Protein AF-A0A534WN56-F1 (afdb_monomer_lite)

pLDDT: mean 85.38, std 11.03, range [46.97, 97.75]

Structure (mmCIF, N/CA/C/O backbone):
data_AF-A0A534WN56-F1
#
_entry.id   AF-A0A534WN56-F1
#
loop_
_atom_site.group_PDB
_atom_site.id
_atom_site.type_symbol
_atom_site.label_atom_id
_atom_site.label_alt_id
_atom_site.label_comp_id
_at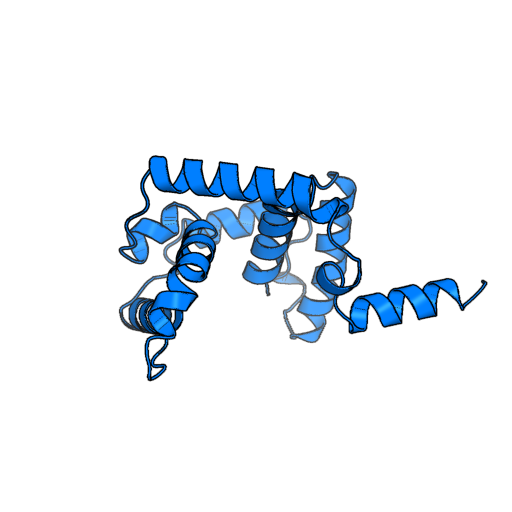om_site.label_asym_id
_atom_site.label_entity_id
_atom_site.label_seq_id
_atom_site.pdbx_PDB_ins_code
_atom_site.Cartn_x
_atom_site.Cartn_y
_atom_site.Cartn_z
_atom_site.occupancy
_atom_site.B_iso_or_equiv
_atom_site.auth_seq_id
_atom_site.auth_comp_id
_atom_site.auth_asym_id
_atom_site.auth_atom_id
_atom_site.pdbx_PDB_model_num
ATOM 1 N N . HIS A 1 1 ? -7.609 -5.330 -8.370 1.00 90.12 1 HIS A N 1
ATOM 2 C CA . HIS A 1 1 ? -6.543 -4.717 -9.195 1.00 90.12 1 HIS A CA 1
ATOM 3 C C . HIS A 1 1 ? -6.097 -3.362 -8.641 1.00 90.12 1 HIS A C 1
ATOM 5 O O . HIS A 1 1 ? -4.970 -3.283 -8.178 1.00 90.12 1 HIS A O 1
ATOM 11 N N . ALA A 1 2 ? -6.956 -2.332 -8.614 1.00 93.00 2 ALA A N 1
ATOM 12 C CA . ALA A 1 2 ? -6.576 -0.976 -8.184 1.00 93.00 2 ALA A CA 1
ATOM 13 C C . ALA A 1 2 ? -5.895 -0.917 -6.799 1.00 93.00 2 ALA A C 1
ATOM 15 O O . ALA A 1 2 ? -4.802 -0.378 -6.674 1.00 93.00 2 ALA A O 1
ATOM 16 N N . THR A 1 3 ? -6.475 -1.569 -5.788 1.00 92.44 3 THR A N 1
ATOM 17 C CA . 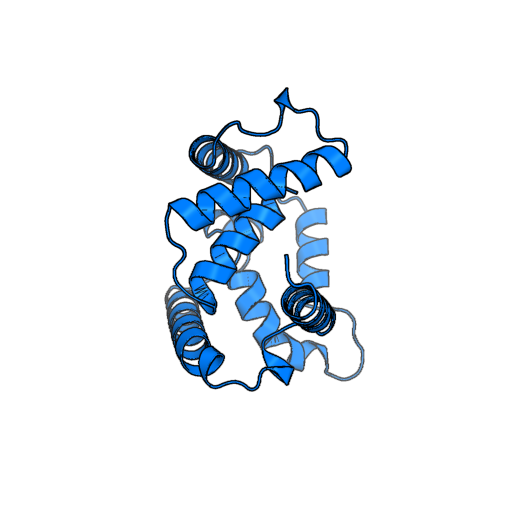THR A 1 3 ? -5.903 -1.641 -4.430 1.00 92.44 3 THR A CA 1
ATOM 18 C C . THR A 1 3 ? -4.515 -2.287 -4.379 1.00 92.44 3 THR A C 1
ATOM 20 O O . THR A 1 3 ? -3.696 -1.895 -3.554 1.00 92.44 3 THR A O 1
ATOM 23 N N . LEU A 1 4 ? -4.218 -3.241 -5.272 1.00 93.31 4 LEU A N 1
ATOM 24 C CA . LEU A 1 4 ? -2.897 -3.874 -5.357 1.00 93.31 4 LEU A CA 1
ATOM 25 C C . LEU A 1 4 ? -1.854 -2.910 -5.919 1.00 93.31 4 LEU A C 1
ATOM 27 O O . LEU A 1 4 ? -0.744 -2.863 -5.403 1.00 93.31 4 LEU A O 1
ATOM 31 N N . VAL A 1 5 ? -2.210 -2.136 -6.947 1.00 95.38 5 VAL A N 1
ATOM 32 C CA . VAL A 1 5 ? -1.316 -1.135 -7.550 1.00 95.38 5 VAL A CA 1
ATOM 33 C C . VAL A 1 5 ? -0.996 -0.030 -6.545 1.00 95.38 5 VAL A C 1
ATOM 35 O O . VAL A 1 5 ? 0.174 0.295 -6.348 1.00 95.38 5 VAL A O 1
ATOM 38 N N . ASP A 1 6 ? -2.021 0.492 -5.867 1.00 94.81 6 ASP A N 1
ATOM 39 C CA . ASP A 1 6 ? -1.884 1.512 -4.821 1.00 94.81 6 ASP A CA 1
ATOM 40 C C . ASP A 1 6 ? -0.997 1.020 -3.666 1.00 94.81 6 ASP A C 1
ATOM 42 O O . ASP A 1 6 ? 0.020 1.637 -3.338 1.00 94.81 6 ASP A O 1
ATOM 46 N N . THR A 1 7 ? -1.303 -0.168 -3.133 1.00 91.88 7 THR A N 1
ATOM 47 C CA . THR A 1 7 ? -0.525 -0.775 -2.045 1.00 91.88 7 THR A CA 1
ATOM 48 C C . THR A 1 7 ? 0.912 -1.064 -2.476 1.00 91.88 7 THR A C 1
ATOM 50 O O . THR A 1 7 ? 1.835 -0.781 -1.719 1.00 91.88 7 THR A O 1
ATOM 53 N N . ALA A 1 8 ? 1.146 -1.586 -3.684 1.00 93.25 8 ALA A N 1
ATOM 54 C CA . ALA A 1 8 ? 2.493 -1.883 -4.167 1.00 93.25 8 ALA A CA 1
ATOM 55 C C . ALA A 1 8 ? 3.350 -0.615 -4.294 1.00 93.25 8 ALA A C 1
ATOM 57 O O . ALA A 1 8 ? 4.487 -0.592 -3.816 1.00 93.25 8 ALA A O 1
ATOM 58 N N . LEU A 1 9 ? 2.797 0.459 -4.872 1.00 94.56 9 LEU A N 1
ATOM 59 C CA . LEU A 1 9 ? 3.472 1.756 -4.955 1.00 94.56 9 LEU A CA 1
ATOM 60 C C . LEU A 1 9 ? 3.747 2.339 -3.564 1.00 94.56 9 LEU A C 1
ATOM 62 O O . LEU A 1 9 ? 4.839 2.867 -3.331 1.00 94.56 9 LEU A O 1
ATOM 66 N N . GLY A 1 10 ? 2.787 2.244 -2.641 1.00 92.56 10 GLY A N 1
ATOM 67 C CA . GLY A 1 10 ? 2.924 2.727 -1.267 1.00 92.56 10 GLY A CA 1
ATOM 68 C C . GLY A 1 10 ? 3.978 1.954 -0.472 1.00 92.56 10 GLY A C 1
ATOM 69 O O . GLY A 1 10 ? 4.900 2.549 0.090 1.00 92.56 10 GLY A O 1
ATOM 70 N N . VAL A 1 11 ? 3.894 0.623 -0.475 1.00 92.69 11 VAL A N 1
ATOM 71 C CA . VAL A 1 11 ? 4.825 -0.272 0.226 1.00 92.69 11 VAL A CA 1
ATOM 72 C C . VAL A 1 11 ? 6.241 -0.113 -0.312 1.00 92.69 11 VAL A C 1
ATOM 74 O O . VAL A 1 11 ? 7.171 0.040 0.478 1.00 92.69 11 VAL A O 1
ATOM 77 N N . TYR A 1 12 ? 6.428 -0.106 -1.634 1.00 92.56 12 TYR A N 1
ATOM 78 C CA . TYR A 1 12 ? 7.766 -0.017 -2.217 1.00 92.56 12 TYR A CA 1
ATOM 79 C C . TYR A 1 12 ? 8.448 1.308 -1.855 1.00 92.56 12 TYR A C 1
ATOM 81 O O . TYR A 1 12 ? 9.590 1.310 -1.390 1.00 92.56 12 TYR A O 1
ATOM 89 N N . GLN A 1 13 ? 7.728 2.428 -1.980 1.00 93.00 13 GLN A N 1
ATOM 90 C CA . GLN A 1 13 ? 8.241 3.744 -1.587 1.00 93.00 13 GLN A CA 1
ATOM 91 C C . GLN A 1 13 ? 8.547 3.827 -0.089 1.00 93.00 13 GLN A C 1
ATOM 93 O O . GLN A 1 13 ? 9.533 4.451 0.311 1.00 93.00 13 GLN A O 1
ATOM 98 N N . ARG A 1 14 ? 7.713 3.199 0.749 1.00 91.81 14 ARG A N 1
ATOM 99 C CA . ARG A 1 14 ? 7.841 3.261 2.207 1.00 91.81 14 ARG A CA 1
ATOM 100 C C . ARG A 1 14 ? 8.958 2.357 2.733 1.00 91.81 14 ARG A C 1
ATOM 102 O O . ARG A 1 14 ? 9.750 2.824 3.547 1.00 91.81 14 ARG A O 1
ATOM 109 N N . PHE A 1 15 ? 9.082 1.122 2.256 1.00 90.44 15 PHE A N 1
ATOM 110 C CA . PHE A 1 15 ? 9.965 0.110 2.856 1.00 90.44 15 PHE A CA 1
ATOM 111 C C . PHE A 1 15 ? 11.198 -0.250 2.022 1.00 90.44 15 PHE A C 1
ATOM 113 O O . PHE A 1 15 ? 12.169 -0.744 2.587 1.00 90.44 15 PHE A O 1
ATOM 120 N N . VAL A 1 16 ? 11.191 -0.016 0.704 1.00 91.06 16 VAL A N 1
ATOM 121 C CA . VAL A 1 16 ? 12.267 -0.482 -0.190 1.00 91.06 16 VAL A CA 1
ATOM 122 C C . VAL A 1 16 ? 13.180 0.662 -0.605 1.00 91.06 16 VAL A C 1
ATOM 124 O O . VAL A 1 16 ? 14.369 0.631 -0.306 1.00 91.06 16 VAL A O 1
ATOM 127 N N . ARG A 1 17 ? 12.644 1.664 -1.310 1.00 90.94 17 ARG A N 1
ATOM 128 C CA . ARG A 1 17 ? 13.364 2.882 -1.715 1.00 90.94 17 ARG A CA 1
ATOM 129 C C . ARG A 1 17 ? 12.399 3.910 -2.310 1.00 90.94 17 ARG A C 1
ATOM 131 O O . ARG A 1 17 ? 11.374 3.508 -2.862 1.00 90.94 17 ARG A O 1
ATOM 138 N N . PRO A 1 18 ? 12.742 5.211 -2.291 1.00 92.00 18 PRO A N 1
ATOM 139 C CA . PRO A 1 18 ? 11.994 6.214 -3.041 1.00 92.00 18 PRO A CA 1
ATOM 140 C C . PRO A 1 18 ? 11.908 5.844 -4.531 1.00 92.00 18 PRO A C 1
ATOM 142 O O . PRO A 1 18 ? 12.899 5.418 -5.127 1.00 92.00 18 PRO A O 1
ATOM 145 N N . LEU A 1 19 ? 10.726 6.008 -5.129 1.00 93.06 19 LEU A N 1
ATOM 146 C CA . LEU A 1 19 ? 10.527 5.866 -6.572 1.00 93.06 19 LEU A CA 1
ATOM 147 C C . LEU A 1 19 ? 10.587 7.241 -7.228 1.00 93.06 19 LEU A C 1
ATOM 149 O O . LEU A 1 19 ? 9.969 8.188 -6.741 1.00 93.06 19 LEU A O 1
ATOM 153 N N . SER A 1 20 ? 11.280 7.342 -8.362 1.00 95.50 20 SER A N 1
ATOM 154 C CA . SER A 1 20 ? 11.199 8.544 -9.188 1.00 95.50 20 SER A CA 1
ATOM 155 C C . SER A 1 20 ? 9.780 8.703 -9.758 1.00 95.50 20 SER A C 1
ATOM 157 O O . SER A 1 20 ? 9.075 7.701 -9.943 1.00 95.50 20 SER A O 1
ATOM 159 N N . PRO A 1 21 ? 9.348 9.933 -10.092 1.00 94.88 21 PRO A N 1
ATOM 160 C CA . PRO A 1 21 ? 8.054 10.155 -10.736 1.00 94.88 21 PRO A CA 1
ATOM 161 C C . PRO A 1 21 ? 7.873 9.300 -11.999 1.00 94.88 21 PRO A C 1
ATOM 163 O O . PRO A 1 21 ? 6.839 8.658 -12.169 1.00 94.88 21 PRO A O 1
ATOM 166 N N . ALA A 1 22 ? 8.918 9.201 -12.826 1.00 96.00 22 ALA A N 1
ATOM 167 C CA . ALA A 1 22 ? 8.916 8.377 -14.032 1.00 96.00 22 ALA A CA 1
ATOM 168 C C . ALA A 1 22 ? 8.733 6.880 -13.727 1.00 96.00 22 ALA A C 1
ATOM 170 O O . ALA A 1 22 ? 7.949 6.216 -14.397 1.00 96.00 22 ALA A O 1
ATOM 171 N N . ALA A 1 23 ? 9.389 6.351 -12.686 1.00 95.38 23 ALA A N 1
ATOM 172 C CA . ALA A 1 23 ? 9.243 4.947 -12.302 1.00 95.38 23 ALA A CA 1
ATOM 173 C C . ALA A 1 23 ? 7.825 4.622 -11.809 1.00 95.38 23 ALA A C 1
ATOM 175 O O . ALA A 1 23 ? 7.300 3.550 -12.105 1.00 95.38 23 ALA A O 1
ATOM 176 N N . ARG A 1 24 ? 7.177 5.552 -11.091 1.00 96.88 24 ARG A N 1
ATOM 177 C CA . ARG A 1 24 ? 5.778 5.388 -10.664 1.00 96.88 24 ARG A CA 1
ATOM 178 C C . ARG A 1 24 ? 4.831 5.338 -11.862 1.00 96.88 24 ARG A C 1
ATOM 180 O O . ARG A 1 24 ? 3.945 4.489 -11.897 1.00 96.88 24 ARG A O 1
ATOM 187 N N . VAL A 1 25 ? 5.032 6.229 -12.835 1.00 97.56 25 VAL A N 1
ATOM 188 C CA . VAL A 1 25 ? 4.241 6.254 -14.074 1.00 97.56 25 VAL A CA 1
ATOM 189 C C . VAL A 1 25 ? 4.457 4.972 -14.875 1.00 97.56 25 VAL A C 1
ATOM 191 O O . VAL A 1 25 ? 3.480 4.337 -15.255 1.00 97.56 25 VAL A O 1
ATOM 194 N N . ALA A 1 26 ? 5.706 4.542 -15.063 1.00 96.88 26 ALA A N 1
ATOM 195 C CA . ALA A 1 26 ? 6.020 3.308 -15.781 1.00 96.88 26 ALA A CA 1
ATOM 196 C C . ALA A 1 26 ? 5.355 2.082 -15.135 1.00 96.88 26 ALA A C 1
ATOM 198 O O . ALA A 1 26 ? 4.661 1.331 -15.818 1.00 96.88 26 ALA A O 1
ATOM 199 N N . TYR A 1 27 ? 5.476 1.932 -13.810 1.00 96.62 27 TYR A N 1
ATOM 200 C CA . TYR A 1 27 ? 4.820 0.847 -13.076 1.00 96.62 27 TYR A CA 1
ATOM 201 C C . TYR A 1 27 ? 3.296 0.863 -13.260 1.00 96.62 27 TYR A C 1
ATOM 203 O O . TYR A 1 27 ? 2.672 -0.179 -13.469 1.00 96.62 27 TYR A O 1
ATOM 211 N N . TYR A 1 28 ? 2.687 2.050 -13.213 1.00 97.44 28 TYR A N 1
ATOM 212 C CA . TYR A 1 28 ? 1.256 2.201 -13.436 1.00 97.44 28 TYR A CA 1
ATOM 213 C C . TYR A 1 28 ? 0.842 1.768 -14.847 1.00 97.44 28 TYR A C 1
ATOM 215 O O . TYR A 1 28 ? -0.088 0.972 -14.989 1.00 97.44 28 TYR A O 1
ATOM 223 N N . GLU A 1 29 ? 1.546 2.224 -15.883 1.00 97.31 29 GLU A N 1
ATOM 224 C CA . GLU A 1 29 ? 1.258 1.846 -17.270 1.00 97.31 29 GLU A CA 1
ATOM 225 C C . GLU A 1 29 ? 1.416 0.338 -17.508 1.00 97.31 29 GLU A C 1
ATOM 227 O O . GLU A 1 29 ? 0.574 -0.288 -18.157 1.00 97.31 29 GLU A O 1
ATOM 232 N N . GLU A 1 30 ? 2.443 -0.279 -16.924 1.00 95.81 30 GLU A N 1
ATOM 233 C CA . GLU A 1 30 ? 2.628 -1.731 -16.969 1.00 95.81 30 GLU A CA 1
ATOM 234 C C . GLU A 1 30 ? 1.482 -2.472 -16.274 1.00 95.81 30 GLU A C 1
ATOM 236 O O . GLU A 1 30 ? 0.969 -3.464 -16.804 1.00 95.81 30 GLU A O 1
ATOM 241 N N . SER A 1 31 ? 1.014 -1.963 -15.130 1.00 95.81 31 SER A N 1
ATOM 242 C CA . SER A 1 31 ? -0.082 -2.574 -14.374 1.00 95.81 31 SER A CA 1
ATOM 243 C C . SER A 1 31 ? -1.391 -2.647 -15.170 1.00 95.81 31 SER A C 1
ATOM 245 O O . SER A 1 31 ? -2.143 -3.613 -15.019 1.00 95.81 31 SER A O 1
ATOM 247 N N . LYS A 1 32 ? -1.634 -1.715 -16.106 1.00 95.50 32 LYS A N 1
ATOM 248 C CA . LYS A 1 32 ? -2.823 -1.744 -16.977 1.00 95.50 32 LYS A CA 1
ATOM 249 C C . LYS A 1 32 ? -2.896 -3.010 -17.829 1.00 95.50 32 LYS A C 1
ATOM 251 O O . LYS A 1 32 ? -3.990 -3.473 -18.138 1.00 95.50 32 LYS A O 1
ATOM 256 N N . ARG A 1 33 ? -1.759 -3.627 -18.175 1.00 95.12 33 ARG A N 1
ATOM 257 C CA . ARG A 1 33 ? -1.748 -4.924 -18.879 1.00 95.12 33 ARG A CA 1
ATOM 258 C C . ARG A 1 33 ? -2.415 -6.008 -18.035 1.00 95.12 33 ARG A C 1
ATOM 260 O O . ARG A 1 33 ? -3.234 -6.761 -18.548 1.00 95.12 33 ARG A O 1
ATOM 267 N N . VAL A 1 34 ? -2.133 -6.030 -16.731 1.00 94.00 34 VAL A N 1
ATOM 268 C CA . VAL A 1 34 ? -2.777 -6.951 -15.784 1.00 94.00 34 VAL A CA 1
ATOM 269 C C . VAL A 1 34 ? -4.266 -6.637 -15.650 1.00 94.00 34 VAL A C 1
ATOM 271 O O . VAL A 1 34 ? -5.072 -7.559 -15.618 1.00 94.00 34 VAL A O 1
ATOM 274 N N . ALA A 1 35 ? -4.659 -5.359 -15.626 1.00 93.69 35 ALA A N 1
ATOM 275 C CA . ALA A 1 35 ? -6.075 -4.980 -15.610 1.00 93.69 35 ALA A CA 1
ATOM 276 C C . ALA A 1 35 ? -6.845 -5.553 -16.813 1.00 93.69 35 ALA A C 1
ATOM 278 O O . ALA A 1 35 ? -7.922 -6.120 -16.634 1.00 93.69 35 ALA A O 1
ATOM 279 N N . ARG A 1 36 ? -6.265 -5.463 -18.017 1.00 93.31 36 ARG A N 1
ATOM 280 C CA . ARG A 1 36 ? -6.854 -6.016 -19.248 1.00 93.31 36 ARG A CA 1
ATOM 281 C C . ARG A 1 36 ? -6.962 -7.537 -19.206 1.00 93.31 36 ARG A C 1
ATOM 283 O O . ARG A 1 36 ? -7.998 -8.073 -19.577 1.00 93.31 36 ARG A O 1
ATOM 290 N N . LEU A 1 37 ? -5.934 -8.225 -18.703 1.00 94.56 37 LEU A N 1
ATOM 291 C CA . LEU A 1 37 ? -5.964 -9.685 -18.526 1.00 94.56 37 LEU A CA 1
ATOM 292 C C . LEU A 1 37 ? -7.042 -10.138 -17.534 1.00 94.56 37 LEU A C 1
ATOM 294 O O . LEU A 1 37 ? -7.605 -11.214 -17.689 1.00 94.56 37 LEU A O 1
ATOM 298 N N . LEU A 1 38 ? -7.362 -9.304 -16.542 1.00 93.81 38 LEU A N 1
ATOM 299 C CA . LEU A 1 38 ? -8.471 -9.528 -15.612 1.00 93.81 38 LEU A CA 1
ATOM 300 C C . LEU A 1 38 ? -9.843 -9.143 -16.202 1.00 93.81 38 LEU A C 1
ATOM 302 O O . LEU A 1 38 ? -10.834 -9.146 -15.476 1.00 93.81 38 LEU A O 1
ATOM 306 N N . GLY A 1 39 ? -9.909 -8.779 -17.487 1.00 94.75 39 GLY A N 1
ATOM 307 C CA . GLY A 1 39 ? -11.150 -8.434 -18.181 1.00 94.75 39 GLY A CA 1
ATOM 308 C C . GLY A 1 39 ? -11.719 -7.058 -17.828 1.00 94.75 39 GLY A C 1
ATOM 309 O O . GLY A 1 39 ? -12.886 -6.797 -18.110 1.00 94.75 39 GLY A O 1
ATOM 310 N N . ILE A 1 40 ? -10.935 -6.166 -17.209 1.00 94.81 40 ILE A N 1
ATOM 311 C CA . ILE A 1 40 ? -11.406 -4.819 -16.857 1.00 94.81 40 ILE A CA 1
ATOM 312 C C . ILE A 1 40 ? -11.538 -3.985 -18.144 1.00 94.81 40 ILE A C 1
ATOM 314 O O . ILE A 1 40 ? -10.536 -3.792 -18.837 1.00 94.81 40 ILE A O 1
ATOM 318 N N . PRO A 1 41 ? -12.731 -3.443 -18.467 1.00 94.69 41 PRO A N 1
ATOM 319 C CA . PRO A 1 41 ? -12.910 -2.593 -19.639 1.00 94.69 41 PRO A CA 1
ATOM 320 C C . PRO A 1 41 ? -12.010 -1.352 -19.600 1.00 94.69 41 PRO A C 1
ATOM 322 O O . PRO A 1 41 ? -11.959 -0.666 -18.580 1.00 94.69 41 PRO A O 1
ATOM 325 N N . GLU A 1 42 ? -11.391 -0.994 -20.731 1.00 92.38 42 GLU A N 1
ATOM 326 C CA . GLU A 1 42 ? -10.435 0.130 -20.812 1.00 92.38 42 GLU A CA 1
ATOM 327 C C . GLU A 1 42 ? -11.033 1.454 -20.311 1.00 92.38 42 GLU A C 1
ATOM 329 O O . GLU A 1 42 ? -10.359 2.231 -19.643 1.00 92.38 42 GLU A O 1
ATOM 334 N N . ARG A 1 43 ? -12.333 1.684 -20.548 1.00 94.06 43 ARG A N 1
ATOM 335 C CA . ARG A 1 43 ? -13.051 2.881 -20.074 1.00 94.06 43 ARG A CA 1
ATOM 336 C C . ARG A 1 43 ? -13.063 3.043 -18.548 1.00 94.06 43 ARG A C 1
ATOM 338 O O . ARG A 1 43 ? -13.275 4.151 -18.069 1.00 94.06 43 ARG A O 1
ATOM 345 N N . LEU A 1 44 ? -12.890 1.950 -17.798 1.00 94.25 44 LEU A N 1
ATOM 346 C CA . LEU A 1 44 ? -12.847 1.949 -16.332 1.00 94.25 44 LEU A CA 1
ATOM 347 C C . LEU A 1 44 ? -11.419 2.074 -15.789 1.00 94.25 44 LEU A C 1
ATOM 349 O O . LEU A 1 44 ? -11.242 2.301 -14.594 1.00 94.25 44 LEU A O 1
ATOM 353 N N . ILE A 1 45 ? -10.402 1.925 -16.640 1.00 95.50 45 ILE A N 1
ATOM 354 C CA . ILE A 1 45 ? -9.001 2.066 -16.252 1.00 95.50 45 ILE A CA 1
ATOM 355 C C . ILE A 1 45 ? -8.642 3.556 -16.333 1.00 95.50 45 ILE A C 1
ATOM 357 O O . ILE A 1 45 ? -8.741 4.148 -17.412 1.00 95.50 45 ILE A O 1
ATOM 361 N N . PRO A 1 46 ? -8.216 4.203 -15.230 1.00 97.25 46 PRO A N 1
ATOM 362 C CA . PRO A 1 46 ? -7.817 5.602 -15.293 1.00 97.25 46 PRO A CA 1
ATOM 363 C C . PRO A 1 46 ? -6.696 5.824 -16.322 1.00 97.25 46 PRO A C 1
ATOM 365 O O . PRO A 1 46 ? -5.785 5.015 -16.491 1.00 97.25 46 PRO A O 1
ATOM 368 N N . ARG A 1 47 ? -6.764 6.930 -17.068 1.00 96.19 47 ARG A N 1
ATOM 369 C CA . ARG A 1 47 ? -5.826 7.152 -18.182 1.00 96.19 47 ARG A CA 1
ATOM 370 C C . ARG A 1 47 ? -4.406 7.446 -17.712 1.00 96.19 47 ARG A C 1
ATOM 372 O O . ARG A 1 47 ? -3.459 7.075 -18.393 1.00 96.19 47 ARG A O 1
ATOM 379 N N . THR A 1 48 ? -4.253 8.085 -16.558 1.00 97.38 48 THR A N 1
ATOM 380 C CA . THR A 1 48 ? -2.961 8.526 -16.021 1.00 97.38 48 THR A CA 1
ATOM 381 C C . THR A 1 48 ? -2.831 8.150 -14.552 1.00 97.38 48 THR A C 1
ATOM 383 O O . THR A 1 48 ? -3.837 7.960 -13.864 1.00 97.38 48 THR A O 1
ATOM 386 N N . LEU A 1 49 ? -1.595 8.113 -14.044 1.00 97.06 49 LEU A N 1
ATOM 387 C CA . LEU A 1 49 ? -1.345 7.899 -12.617 1.00 97.06 49 LEU A CA 1
ATOM 388 C C . LEU A 1 49 ? -2.051 8.958 -11.748 1.00 97.06 49 LEU A C 1
ATOM 390 O O . LEU A 1 49 ? -2.634 8.622 -10.727 1.00 97.06 49 LEU A O 1
ATOM 394 N N . GLY A 1 50 ? -2.095 10.224 -12.177 1.00 97.75 50 GLY A N 1
ATOM 395 C CA . GLY A 1 50 ? -2.821 11.269 -11.442 1.00 97.75 50 GLY A CA 1
ATOM 396 C C . GLY A 1 50 ? -4.343 11.057 -11.416 1.00 97.75 50 GLY A C 1
ATOM 397 O O . GLY A 1 50 ? -4.997 11.309 -10.397 1.00 97.75 50 GLY A O 1
ATOM 398 N N . ALA A 1 51 ? -4.918 10.547 -12.511 1.00 97.31 51 ALA A N 1
ATOM 399 C CA . ALA A 1 51 ? -6.326 10.154 -12.548 1.00 97.31 51 ALA A CA 1
ATOM 400 C C . ALA A 1 51 ? -6.588 8.942 -11.641 1.00 97.31 51 ALA A C 1
ATOM 402 O O . ALA A 1 51 ? -7.606 8.902 -10.954 1.00 97.31 51 ALA A O 1
ATOM 403 N N . PHE A 1 52 ? -5.652 7.992 -11.591 1.00 97.62 52 PHE A N 1
ATOM 404 C CA . PHE A 1 52 ? -5.700 6.854 -10.678 1.00 97.62 52 PHE A CA 1
ATOM 405 C C . PHE A 1 52 ? -5.641 7.282 -9.208 1.00 97.62 52 PHE A C 1
ATOM 407 O O . PHE A 1 52 ? -6.506 6.881 -8.433 1.00 97.62 52 PHE A O 1
ATOM 414 N N . ASP A 1 53 ? -4.705 8.157 -8.837 1.00 96.38 53 ASP A N 1
ATOM 415 C CA . ASP A 1 53 ? -4.599 8.694 -7.475 1.00 96.38 53 ASP A CA 1
ATOM 416 C C . ASP A 1 53 ? -5.902 9.406 -7.063 1.00 96.38 53 ASP A C 1
ATOM 418 O O . ASP A 1 53 ? -6.385 9.273 -5.938 1.00 96.38 53 ASP A O 1
ATOM 422 N N . THR A 1 54 ? -6.513 10.146 -7.994 1.00 96.94 54 THR A N 1
ATOM 423 C CA . THR A 1 54 ? -7.807 10.809 -7.775 1.00 96.94 54 THR A CA 1
ATOM 424 C C . THR A 1 54 ? -8.943 9.804 -7.609 1.00 96.94 54 THR A C 1
ATOM 426 O O . THR A 1 54 ? -9.760 9.956 -6.701 1.00 96.94 54 THR A O 1
ATOM 429 N N . TYR A 1 55 ? -8.985 8.768 -8.447 1.00 95.62 55 TYR A N 1
ATOM 430 C CA . TYR A 1 55 ? -9.937 7.669 -8.329 1.00 95.62 55 TYR A CA 1
ATOM 431 C C . TYR A 1 55 ? -9.820 6.976 -6.965 1.00 95.62 55 TYR A C 1
ATOM 433 O O . TYR A 1 55 ? -10.827 6.832 -6.278 1.00 95.62 55 TYR A O 1
ATOM 441 N N . MET A 1 56 ? -8.606 6.625 -6.526 1.00 95.25 56 MET A N 1
ATOM 442 C CA . MET A 1 56 ? -8.377 5.965 -5.236 1.00 95.25 56 MET A CA 1
ATOM 443 C C . MET A 1 56 ? -8.847 6.828 -4.065 1.00 95.25 56 MET A C 1
ATOM 445 O O . MET A 1 56 ? -9.602 6.345 -3.221 1.00 95.25 56 MET A O 1
ATOM 449 N N . ARG A 1 57 ? -8.483 8.119 -4.043 1.00 93.38 57 ARG A N 1
ATOM 450 C CA . ARG A 1 57 ? -8.962 9.056 -3.012 1.00 93.38 57 ARG A CA 1
ATOM 451 C C . ARG A 1 57 ? -10.487 9.134 -2.976 1.00 93.38 57 ARG A C 1
ATOM 453 O O . ARG A 1 57 ? -11.062 9.078 -1.894 1.00 93.38 57 ARG A O 1
ATOM 460 N N . ARG A 1 58 ? -11.138 9.227 -4.142 1.00 93.81 58 ARG A N 1
ATOM 461 C CA . ARG A 1 58 ? -12.605 9.255 -4.241 1.00 93.81 58 ARG A CA 1
ATOM 462 C C . ARG A 1 58 ? -13.228 7.963 -3.727 1.00 93.81 58 ARG A C 1
ATOM 464 O O . ARG A 1 58 ? -14.132 8.038 -2.911 1.00 93.81 58 ARG A O 1
ATOM 471 N N . MET A 1 59 ? -12.725 6.801 -4.140 1.00 93.31 59 MET A N 1
ATOM 472 C CA . MET A 1 59 ? -13.248 5.507 -3.689 1.00 93.31 59 MET A CA 1
ATOM 473 C C . MET A 1 59 ? -13.132 5.332 -2.173 1.00 93.31 59 MET A C 1
ATOM 475 O O . MET A 1 59 ? -14.085 4.879 -1.547 1.00 93.31 59 MET A O 1
ATOM 479 N N . ILE A 1 60 ? -11.993 5.715 -1.584 1.00 90.62 60 ILE A N 1
ATOM 480 C CA . ILE A 1 60 ? -11.753 5.624 -0.134 1.00 90.62 60 ILE A CA 1
ATOM 481 C C . ILE A 1 60 ? -12.667 6.578 0.647 1.00 90.62 60 ILE A C 1
ATOM 483 O O . ILE A 1 60 ? -13.170 6.197 1.702 1.00 90.62 60 ILE A O 1
ATOM 487 N N . ALA A 1 61 ? -12.865 7.799 0.140 1.00 88.69 61 ALA A N 1
ATOM 488 C CA . ALA A 1 61 ? -13.700 8.815 0.779 1.00 88.69 61 ALA A CA 1
ATOM 489 C C . ALA A 1 61 ? -15.207 8.603 0.555 1.00 88.69 61 ALA A C 1
ATOM 491 O O . ALA A 1 61 ? -16.011 9.142 1.303 1.00 88.69 61 ALA A O 1
ATOM 492 N N . SER A 1 62 ? -15.589 7.859 -0.484 1.00 87.69 62 SER A N 1
ATOM 493 C CA . SER A 1 62 ? -16.988 7.581 -0.814 1.00 87.69 62 SER A CA 1
ATOM 494 C C . SER A 1 62 ? -17.569 6.415 -0.012 1.00 87.69 62 SER A C 1
ATOM 496 O O . SER A 1 62 ? -16.847 5.522 0.438 1.00 87.69 62 SER A O 1
ATOM 498 N N . ASP A 1 63 ? -18.897 6.342 0.017 1.00 81.31 63 ASP A N 1
ATOM 499 C CA . ASP A 1 63 ? -19.640 5.203 0.571 1.00 81.31 63 ASP A CA 1
ATOM 500 C C . ASP A 1 63 ? -19.690 3.982 -0.364 1.00 81.31 63 ASP A C 1
ATOM 502 O O . ASP A 1 63 ? -20.217 2.932 0.002 1.00 81.31 63 ASP A O 1
ATOM 506 N N . VAL A 1 64 ? -19.101 4.068 -1.564 1.00 84.12 64 VAL A N 1
ATOM 507 C CA . VAL A 1 64 ? -19.039 2.935 -2.505 1.00 84.12 64 VAL A CA 1
ATOM 508 C C . VAL A 1 64 ? -18.262 1.766 -1.900 1.00 84.12 64 VAL A C 1
ATOM 510 O O . VAL A 1 64 ? -18.678 0.613 -1.997 1.00 84.12 64 VAL A O 1
ATOM 513 N N . LEU A 1 65 ? -17.137 2.051 -1.242 1.00 80.00 65 LEU A N 1
ATOM 514 C CA . LEU A 1 65 ? -16.474 1.075 -0.388 1.00 80.00 65 LEU A C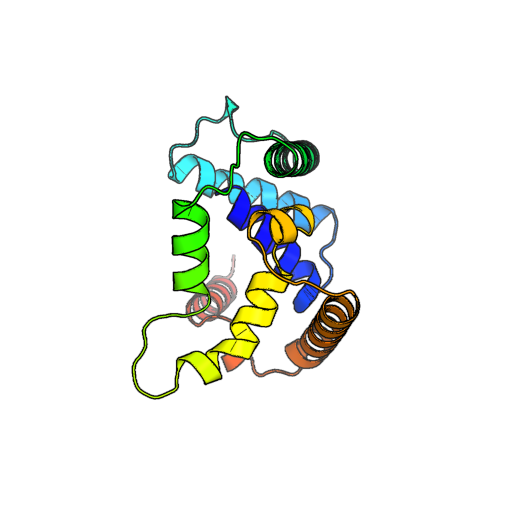A 1
ATOM 515 C C . LEU A 1 65 ? -17.113 1.198 0.981 1.00 80.00 65 LEU A C 1
ATOM 517 O O . LEU A 1 65 ? -16.795 2.159 1.660 1.00 80.00 65 LEU A O 1
ATOM 521 N N . THR A 1 66 ? -17.983 0.279 1.395 1.00 79.19 66 THR A N 1
ATOM 522 C CA . THR A 1 66 ? -18.559 0.286 2.749 1.00 79.19 66 THR A CA 1
ATOM 523 C C . THR A 1 66 ? -18.058 -0.876 3.587 1.00 79.19 66 THR A C 1
ATOM 525 O O . THR A 1 66 ? -18.112 -2.037 3.184 1.00 79.19 66 THR A O 1
ATOM 528 N N . VAL A 1 67 ? -17.573 -0.556 4.788 1.00 81.06 67 VAL A N 1
ATOM 529 C CA . VAL A 1 67 ? -17.178 -1.556 5.781 1.00 81.06 67 VAL A CA 1
ATOM 530 C C . VAL A 1 67 ? -18.421 -2.007 6.547 1.00 81.06 67 VAL A C 1
ATOM 532 O O . VAL A 1 67 ? -18.777 -1.460 7.594 1.00 81.06 67 VAL A O 1
ATOM 535 N N . GLY A 1 68 ? -19.104 -2.999 5.981 1.00 84.25 68 GLY A N 1
ATOM 536 C CA . GLY A 1 68 ? -20.203 -3.703 6.636 1.00 84.25 68 GLY A CA 1
ATOM 537 C C . GLY A 1 68 ? -19.722 -4.786 7.616 1.00 84.25 68 GLY A C 1
ATOM 538 O O . GLY A 1 68 ? -18.515 -5.016 7.741 1.00 84.25 68 GLY A O 1
ATOM 539 N N . PRO A 1 69 ? -20.656 -5.491 8.281 1.00 84.31 69 PRO A N 1
ATOM 540 C CA . PRO A 1 69 ? -20.346 -6.597 9.194 1.00 84.31 69 PRO A CA 1
ATOM 541 C C . PRO A 1 69 ? -19.442 -7.661 8.556 1.00 84.31 69 PRO A C 1
ATOM 543 O O . PRO A 1 69 ? -18.382 -7.959 9.093 1.00 84.31 69 PRO A O 1
ATOM 546 N N . VAL A 1 70 ? -19.765 -8.099 7.334 1.00 85.50 70 VAL A N 1
ATOM 547 C CA . VAL A 1 70 ? -18.958 -9.075 6.576 1.00 85.50 70 VAL A CA 1
ATOM 548 C C . VAL A 1 70 ? -17.524 -8.585 6.353 1.00 85.50 70 VAL A C 1
ATOM 550 O O . VAL A 1 70 ? -16.571 -9.347 6.485 1.00 85.50 70 VAL A O 1
ATOM 553 N N . GLY A 1 71 ? -17.342 -7.295 6.051 1.00 82.88 71 GLY A N 1
ATOM 554 C CA . GLY A 1 71 ? -16.010 -6.711 5.889 1.00 82.88 71 GLY A CA 1
ATOM 555 C C . GLY A 1 71 ? -15.198 -6.752 7.186 1.00 82.88 71 GLY A C 1
ATOM 556 O O . GLY A 1 71 ? -13.999 -7.031 7.150 1.00 82.88 71 GLY A O 1
ATOM 557 N N . ARG A 1 72 ? -15.849 -6.526 8.334 1.00 84.31 72 ARG A N 1
ATOM 558 C CA . ARG A 1 72 ? -15.217 -6.646 9.657 1.00 84.31 72 ARG A CA 1
ATOM 559 C C . ARG A 1 72 ? -14.882 -8.093 10.010 1.00 84.31 72 ARG A C 1
ATOM 561 O O . ARG A 1 72 ? -13.812 -8.320 10.569 1.00 84.31 72 ARG A O 1
ATOM 568 N N . ASP A 1 73 ? -15.713 -9.055 9.625 1.00 84.50 73 ASP A N 1
ATOM 569 C CA . ASP A 1 73 ? -15.451 -10.482 9.854 1.00 84.50 73 ASP A CA 1
ATOM 570 C C . ASP A 1 73 ? -14.286 -11.002 9.006 1.00 84.50 73 ASP A C 1
ATOM 572 O O . ASP A 1 73 ? -13.423 -11.742 9.485 1.00 84.50 73 ASP A O 1
ATOM 576 N N . VAL A 1 74 ? -14.190 -10.558 7.752 1.00 84.94 74 VA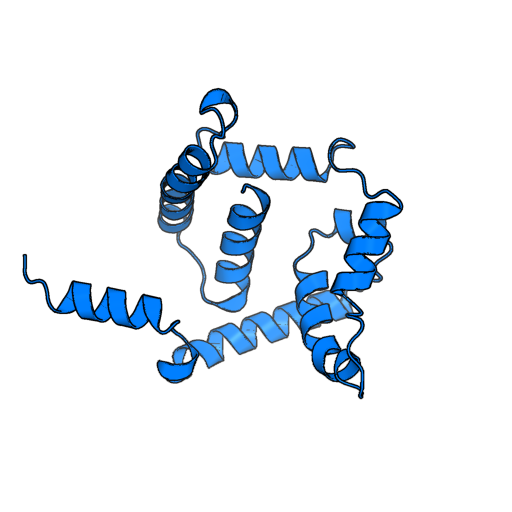L A N 1
ATOM 577 C CA . VAL A 1 74 ? -13.026 -10.856 6.907 1.00 84.94 74 VAL A CA 1
ATOM 578 C C . VAL A 1 74 ? -11.766 -10.220 7.497 1.00 84.94 74 VAL A C 1
ATOM 580 O O . VAL A 1 74 ? -10.736 -10.885 7.612 1.00 84.94 74 VAL A O 1
ATOM 583 N N . ALA A 1 75 ? -11.835 -8.956 7.925 1.00 83.44 75 ALA A N 1
ATOM 584 C CA . ALA A 1 75 ? -10.702 -8.285 8.558 1.00 83.44 75 ALA A CA 1
ATOM 585 C C . ALA A 1 75 ? -10.269 -8.987 9.856 1.00 83.44 75 ALA A C 1
ATOM 587 O O . ALA A 1 75 ? -9.074 -9.182 10.079 1.00 83.44 75 ALA A O 1
ATOM 588 N N . SER A 1 76 ? -11.216 -9.414 10.696 1.00 81.81 76 SER A N 1
ATOM 589 C CA . SER A 1 76 ? -10.919 -10.133 11.935 1.00 81.81 76 SER A CA 1
ATOM 590 C C . SER A 1 76 ? -10.269 -11.487 11.653 1.00 81.81 76 SER A C 1
ATOM 592 O O . SER A 1 76 ? -9.283 -11.818 12.306 1.00 81.81 76 SER A O 1
ATOM 594 N N . SER A 1 77 ? -10.729 -12.205 10.626 1.00 81.00 77 SER A N 1
ATOM 595 C CA . SER A 1 77 ? -10.152 -13.481 10.188 1.00 81.00 77 SER A CA 1
ATOM 596 C C . SER A 1 77 ? -8.728 -13.324 9.648 1.00 81.00 77 SER A C 1
ATOM 598 O O . SER A 1 77 ? -7.865 -14.151 9.928 1.00 81.00 77 SER A O 1
ATOM 600 N N . ILE A 1 78 ? -8.447 -12.238 8.918 1.00 80.88 78 ILE A N 1
ATOM 601 C CA . ILE A 1 78 ? -7.094 -11.921 8.430 1.00 80.88 78 ILE A CA 1
ATOM 602 C C . ILE A 1 78 ? -6.159 -11.576 9.596 1.00 80.88 78 ILE A C 1
ATOM 604 O O . ILE A 1 78 ? -5.015 -12.023 9.624 1.00 80.88 78 ILE A O 1
ATOM 608 N N . LEU A 1 79 ? -6.632 -10.778 10.559 1.00 78.06 79 LEU A N 1
ATOM 609 C CA . LEU A 1 79 ? -5.822 -10.306 11.687 1.00 78.06 79 LEU A CA 1
ATOM 610 C C . LEU A 1 79 ? -5.705 -11.337 12.817 1.00 78.06 79 LEU A C 1
ATOM 612 O O . LEU A 1 79 ? -4.799 -11.266 13.647 1.00 78.06 79 LEU A O 1
ATOM 616 N N . ARG A 1 80 ? -6.625 -12.288 12.905 1.00 73.94 80 ARG A N 1
ATOM 617 C CA . ARG A 1 80 ? -6.623 -13.364 13.898 1.00 73.94 80 ARG A CA 1
ATOM 618 C C . ARG A 1 80 ? -6.877 -14.677 13.173 1.00 73.94 80 ARG A C 1
ATOM 620 O O . ARG A 1 80 ? -7.943 -15.265 13.343 1.00 73.94 80 ARG A O 1
ATOM 627 N N . PRO A 1 81 ? -5.919 -15.125 12.347 1.00 66.44 81 PRO A N 1
ATOM 628 C CA . PRO A 1 81 ? -6.112 -16.355 11.612 1.00 66.44 81 PRO A CA 1
ATOM 629 C C . PRO A 1 81 ? -6.293 -17.511 12.608 1.00 66.44 81 PRO A C 1
ATOM 631 O O . PRO A 1 81 ? -5.576 -17.555 13.617 1.00 66.44 81 PRO A O 1
ATOM 634 N N . PRO A 1 82 ? -7.243 -18.429 12.360 1.00 61.69 82 PRO A N 1
ATOM 635 C CA . PRO A 1 82 ? -7.599 -19.504 13.280 1.00 61.69 82 PRO A CA 1
ATOM 636 C C . PRO A 1 82 ? -6.556 -20.634 13.234 1.00 61.69 82 PRO A C 1
ATOM 638 O O . PRO A 1 82 ? -6.862 -21.776 12.906 1.00 61.69 82 PRO A O 1
ATOM 641 N N . PHE A 1 83 ? -5.293 -20.321 13.523 1.00 61.12 83 PHE A N 1
ATOM 642 C CA . PHE A 1 83 ? -4.237 -21.319 13.653 1.00 61.12 83 PHE A CA 1
ATOM 643 C C . PHE A 1 83 ? -4.154 -21.808 15.104 1.00 61.12 83 PHE A C 1
ATOM 645 O O . PHE A 1 83 ? -4.069 -21.003 16.036 1.00 61.12 83 PHE A O 1
ATOM 652 N N . ALA A 1 84 ? -4.148 -23.129 15.296 1.00 57.28 84 ALA A N 1
ATOM 653 C CA . ALA A 1 84 ? -3.859 -23.748 16.587 1.00 57.28 84 ALA A CA 1
ATOM 654 C C . ALA A 1 84 ? -2.399 -23.478 17.025 1.00 57.28 84 ALA A C 1
ATOM 656 O O . ALA A 1 84 ? -1.542 -23.165 16.198 1.00 57.28 84 ALA A O 1
ATOM 657 N N . PHE A 1 85 ? -2.114 -23.616 18.328 1.00 57.31 85 PHE A N 1
ATOM 658 C CA . PHE A 1 85 ? -0.763 -23.529 18.921 1.00 57.31 85 PHE A CA 1
ATOM 659 C C . PHE A 1 85 ? -0.040 -22.166 18.816 1.00 57.31 85 PHE A C 1
ATOM 661 O O . PHE A 1 85 ? 1.100 -22.079 18.374 1.00 57.31 85 PHE A O 1
ATOM 668 N N . GLY A 1 86 ? -0.663 -21.065 19.257 1.00 57.72 86 GLY A N 1
ATOM 669 C CA . GLY A 1 86 ? 0.061 -19.808 19.545 1.00 57.72 86 GLY A CA 1
ATOM 670 C C . GLY A 1 86 ? 0.632 -19.047 18.334 1.00 57.72 86 GLY A C 1
ATOM 671 O O . GLY A 1 86 ? 1.116 -17.924 18.492 1.00 57.72 86 GLY A O 1
ATOM 672 N N . LEU A 1 87 ? 0.505 -19.586 17.117 1.00 59.12 87 LEU A N 1
ATOM 673 C CA . LEU A 1 87 ? 0.984 -18.979 15.870 1.00 59.12 87 LEU A CA 1
ATOM 674 C C . LEU A 1 87 ? 0.341 -17.605 15.603 1.00 59.12 87 LEU A C 1
ATOM 676 O O . LEU A 1 87 ? 0.981 -16.702 15.069 1.00 59.12 87 LEU A O 1
ATOM 680 N N . GLY A 1 88 ? -0.894 -17.396 16.072 1.00 59.12 88 GLY A N 1
ATOM 681 C CA . GLY A 1 88 ? -1.565 -16.094 16.023 1.00 59.12 88 GLY A CA 1
ATOM 682 C C . GLY A 1 88 ? -0.834 -14.983 16.795 1.00 59.12 88 GLY A C 1
ATOM 683 O O . GLY A 1 88 ? -0.948 -13.813 16.433 1.00 59.12 88 GLY A O 1
ATOM 684 N N . VAL A 1 89 ? -0.038 -15.315 17.822 1.00 59.84 89 VAL A N 1
ATOM 685 C CA . VAL A 1 89 ? 0.818 -14.342 18.528 1.00 59.84 89 VAL A CA 1
ATOM 686 C C . VAL A 1 89 ? 2.040 -13.985 17.683 1.00 59.84 89 VAL A C 1
ATOM 688 O O . VAL A 1 89 ? 2.377 -12.805 17.581 1.00 59.84 89 VAL A O 1
ATOM 691 N N . ALA A 1 90 ? 2.648 -14.971 17.019 1.00 61.41 90 ALA A N 1
ATOM 692 C CA . ALA A 1 90 ? 3.792 -14.768 16.128 1.00 61.41 90 ALA A CA 1
ATOM 693 C C . ALA A 1 90 ? 3.454 -13.884 14.911 1.00 61.41 90 ALA A C 1
ATOM 695 O O . ALA A 1 90 ? 4.326 -13.204 14.378 1.00 61.41 90 ALA A O 1
ATOM 696 N N . LEU A 1 91 ? 2.179 -13.831 14.510 1.00 64.56 91 LEU A N 1
ATOM 697 C CA . LEU A 1 91 ? 1.691 -12.993 13.409 1.00 64.56 91 LEU A CA 1
ATOM 698 C C . LEU A 1 91 ? 1.303 -11.564 13.833 1.00 64.56 91 LEU A C 1
ATOM 700 O O . LEU A 1 91 ? 1.046 -10.718 12.977 1.00 64.56 91 LEU A O 1
ATOM 704 N N . ARG A 1 92 ? 1.311 -11.231 15.133 1.00 68.12 92 ARG A N 1
ATOM 705 C CA . ARG A 1 92 ? 0.982 -9.872 15.616 1.00 68.12 92 ARG A CA 1
ATOM 706 C C . ARG A 1 92 ? 1.849 -8.757 15.008 1.00 68.12 92 ARG A C 1
ATOM 708 O O . ARG A 1 92 ? 1.285 -7.707 14.695 1.00 68.12 92 ARG A O 1
ATOM 715 N N . PRO A 1 93 ? 3.168 -8.934 14.794 1.00 68.75 93 PRO A N 1
ATOM 716 C CA . PRO A 1 93 ? 3.974 -7.939 14.086 1.00 68.75 93 PRO A CA 1
ATOM 717 C C . PRO A 1 93 ? 3.536 -7.752 12.627 1.00 68.75 93 PRO A C 1
ATOM 719 O O . PRO A 1 93 ? 3.540 -6.631 12.124 1.00 68.75 93 PRO A O 1
ATOM 722 N N . LEU A 1 94 ? 3.097 -8.825 11.959 1.00 73.38 94 LEU A N 1
ATOM 723 C CA . LEU A 1 94 ? 2.570 -8.745 10.597 1.00 73.38 94 LEU A CA 1
ATOM 724 C C . LEU A 1 94 ? 1.247 -7.972 10.573 1.00 73.38 94 LEU A C 1
ATOM 726 O O . LEU A 1 94 ? 1.072 -7.096 9.733 1.00 73.38 94 LEU A O 1
ATOM 730 N N . ASN A 1 95 ? 0.372 -8.200 11.555 1.00 81.06 95 ASN A N 1
ATOM 731 C CA . ASN A 1 95 ? -0.863 -7.429 11.719 1.00 81.06 95 ASN A CA 1
ATOM 732 C C . ASN A 1 95 ? -0.601 -5.938 11.912 1.00 81.06 95 ASN A C 1
ATOM 734 O O . ASN A 1 95 ? -1.342 -5.117 11.383 1.00 81.06 95 ASN A O 1
ATOM 738 N N . PHE A 1 96 ? 0.446 -5.574 12.654 1.00 85.12 96 PHE A N 1
ATOM 739 C CA . PHE A 1 96 ? 0.818 -4.174 12.834 1.00 85.12 96 PHE A CA 1
ATOM 740 C C . PHE A 1 96 ? 1.145 -3.499 11.496 1.00 85.12 96 PHE A C 1
ATOM 742 O O . PHE A 1 96 ? 0.639 -2.411 11.226 1.00 85.12 96 PHE A O 1
ATOM 749 N N . VAL A 1 97 ? 1.929 -4.160 10.637 1.00 85.31 97 VAL A N 1
ATOM 750 C CA . VAL A 1 97 ? 2.231 -3.651 9.291 1.00 85.31 97 VAL A CA 1
ATOM 751 C C . VAL A 1 97 ? 0.976 -3.651 8.419 1.00 85.31 97 VAL A C 1
ATOM 753 O O . VAL A 1 97 ? 0.683 -2.634 7.803 1.00 85.31 97 VAL A O 1
ATOM 756 N N . THR A 1 98 ? 0.195 -4.733 8.409 1.00 84.75 98 THR A N 1
ATOM 757 C CA . THR A 1 98 ? -1.038 -4.844 7.613 1.00 84.75 98 THR A CA 1
ATOM 758 C C . THR A 1 98 ? -2.045 -3.747 7.958 1.00 84.75 98 THR A C 1
ATOM 760 O O . THR A 1 98 ? -2.560 -3.090 7.057 1.00 84.75 98 THR A O 1
ATOM 763 N N . VAL A 1 99 ? -2.293 -3.494 9.247 1.00 87.00 99 VAL A N 1
ATOM 764 C CA . VAL A 1 99 ? -3.163 -2.392 9.686 1.00 87.00 99 VAL A CA 1
ATOM 765 C C . VAL A 1 99 ? -2.536 -1.047 9.333 1.00 87.00 99 VAL A C 1
ATOM 767 O O . VAL A 1 99 ? -3.216 -0.169 8.817 1.00 87.00 99 VAL A O 1
ATOM 770 N N . GLY A 1 100 ? -1.231 -0.891 9.541 1.00 86.81 100 GLY A N 1
ATOM 771 C CA . GLY A 1 100 ? -0.510 0.341 9.237 1.00 86.81 100 GLY A CA 1
ATOM 772 C C . GLY A 1 100 ? -0.423 0.712 7.752 1.00 86.81 100 GLY A C 1
ATOM 773 O O . GLY A 1 100 ? -0.139 1.862 7.423 1.00 86.81 100 GLY A O 1
ATOM 774 N N . LEU A 1 101 ? -0.658 -0.243 6.850 1.00 87.62 101 LEU A N 1
ATOM 775 C CA . LEU A 1 101 ? -0.745 -0.007 5.408 1.00 87.62 101 LEU A CA 1
ATOM 776 C C . LEU A 1 101 ? -2.131 0.468 4.961 1.00 87.62 101 LEU A C 1
ATOM 778 O O . LEU A 1 101 ? -2.256 0.985 3.851 1.00 87.62 101 LEU A O 1
ATOM 782 N N . LEU A 1 102 ? -3.160 0.311 5.797 1.00 88.12 102 LEU A N 1
ATOM 783 C CA . LEU A 1 102 ? -4.482 0.843 5.490 1.00 88.12 102 LEU A CA 1
ATOM 784 C C . LEU A 1 102 ? -4.452 2.382 5.518 1.00 88.12 102 LEU A C 1
ATOM 786 O O . LEU A 1 102 ? -3.858 2.969 6.428 1.00 88.12 102 LEU A O 1
ATOM 790 N N . PRO A 1 103 ? -5.125 3.051 4.563 1.00 85.31 103 PRO A N 1
ATOM 791 C CA . PRO A 1 103 ? -5.389 4.480 4.641 1.00 85.31 103 PRO A CA 1
ATOM 792 C C . PRO A 1 103 ? -6.046 4.856 5.981 1.00 85.31 103 PRO A C 1
ATOM 794 O O . PRO A 1 103 ? -6.938 4.126 6.421 1.00 85.31 103 PRO A O 1
ATOM 797 N N . PRO A 1 104 ? -5.700 6.008 6.591 1.00 83.81 104 PRO A N 1
ATOM 798 C CA . PRO A 1 104 ? -6.238 6.412 7.894 1.00 83.81 104 PRO A CA 1
ATOM 799 C C . PRO A 1 104 ? -7.769 6.399 7.966 1.00 83.81 104 PRO A C 1
ATOM 801 O O . PRO A 1 104 ? -8.339 5.902 8.928 1.00 83.81 104 PRO A O 1
ATOM 804 N N . ALA A 1 105 ? -8.443 6.835 6.896 1.00 82.81 105 ALA A N 1
ATOM 805 C CA . ALA A 1 105 ? -9.904 6.825 6.806 1.00 82.81 105 ALA A CA 1
ATOM 806 C C . ALA A 1 105 ? -10.528 5.419 6.923 1.00 82.81 105 ALA A C 1
ATOM 808 O O . ALA A 1 105 ? -11.708 5.293 7.233 1.00 82.81 105 ALA A O 1
ATOM 809 N N . LEU A 1 106 ? -9.768 4.350 6.659 1.00 85.00 106 LEU A N 1
ATOM 810 C CA . LEU A 1 106 ? -10.246 2.978 6.814 1.00 85.00 106 LEU A CA 1
ATOM 811 C C . LEU A 1 106 ? -10.021 2.434 8.228 1.00 85.00 106 LEU A C 1
ATOM 813 O O . LEU A 1 106 ? -10.742 1.518 8.618 1.00 85.00 106 LEU A O 1
ATOM 817 N N . HIS A 1 107 ? -9.090 2.987 9.015 1.00 86.75 107 HIS A N 1
ATOM 818 C CA . HIS A 1 107 ? -8.883 2.550 10.402 1.00 86.75 107 HIS A CA 1
ATOM 819 C C . HIS A 1 107 ? -10.166 2.693 11.215 1.00 86.75 107 HIS A C 1
ATOM 821 O O . HIS A 1 107 ? -10.628 1.710 11.794 1.00 86.75 107 HIS A O 1
ATOM 827 N N . ASP A 1 108 ? -10.799 3.863 11.146 1.00 83.69 108 ASP A N 1
ATOM 828 C CA . ASP A 1 108 ? -12.035 4.150 11.879 1.00 83.69 108 ASP A CA 1
ATOM 829 C C . ASP A 1 108 ? -13.191 3.252 11.418 1.00 83.69 108 ASP A C 1
ATOM 831 O O . ASP A 1 108 ? -13.921 2.685 12.229 1.00 83.69 108 ASP A O 1
ATOM 835 N N . ARG A 1 109 ? -13.314 3.025 10.105 1.00 84.19 109 ARG A N 1
ATOM 836 C CA . ARG A 1 109 ? -14.405 2.228 9.511 1.00 84.19 109 ARG A CA 1
ATOM 837 C C . ARG A 1 109 ? -14.319 0.742 9.861 1.00 84.19 109 ARG A C 1
ATOM 839 O O . ARG A 1 109 ? -15.347 0.079 10.019 1.00 84.19 109 ARG A O 1
ATOM 846 N N . PHE A 1 110 ? -13.102 0.220 10.000 1.00 83.69 110 PHE A N 1
ATOM 847 C CA . PHE A 1 110 ? -12.854 -1.136 10.490 1.00 83.69 110 PHE A CA 1
ATOM 848 C C . PHE A 1 110 ? -12.825 -1.231 12.026 1.00 83.69 110 PHE A C 1
ATOM 850 O O . PHE A 1 110 ? -12.712 -2.339 12.546 1.00 83.69 110 PHE A O 1
ATOM 857 N N . GLY A 1 111 ? -12.943 -0.116 12.759 1.00 82.88 111 GLY A N 1
ATOM 858 C CA . GLY A 1 111 ? -12.841 -0.097 14.222 1.00 82.88 111 GLY A CA 1
ATOM 859 C C . GLY A 1 111 ? -11.440 -0.455 14.731 1.00 82.88 111 GLY A C 1
ATOM 860 O O . GLY A 1 111 ? -11.286 -1.037 15.805 1.00 82.88 111 GLY A O 1
ATOM 861 N N . LEU A 1 112 ? -10.404 -0.168 13.939 1.00 84.56 112 LEU A N 1
ATOM 862 C CA . LEU A 1 112 ? -9.016 -0.495 14.247 1.00 84.56 112 LEU A CA 1
ATOM 863 C C . LEU A 1 112 ? -8.357 0.677 14.974 1.00 84.56 112 LEU A C 1
ATOM 865 O O . LEU A 1 112 ? -8.134 1.734 14.396 1.00 84.56 112 LEU A O 1
ATOM 869 N N . ALA A 1 113 ? -7.976 0.474 16.235 1.00 83.56 113 ALA A N 1
ATOM 870 C CA . ALA A 1 113 ? -7.277 1.499 17.002 1.00 83.56 113 ALA A CA 1
ATOM 871 C C . ALA A 1 113 ? -5.866 1.762 16.434 1.00 83.56 113 ALA A C 1
ATOM 873 O O . ALA A 1 113 ? -4.934 0.969 16.640 1.00 83.56 113 ALA A O 1
ATOM 874 N N . TRP A 1 114 ? -5.687 2.898 15.757 1.00 89.06 114 TRP A N 1
ATOM 875 C CA . TRP A 1 114 ? -4.395 3.366 15.257 1.00 89.06 114 TRP A CA 1
ATOM 876 C C . TRP A 1 114 ? -4.003 4.681 15.928 1.00 89.06 114 TRP A C 1
ATOM 878 O O . TRP A 1 114 ? -4.684 5.691 15.800 1.00 89.06 114 TRP A O 1
ATOM 888 N N . SER A 1 115 ? -2.905 4.669 16.684 1.00 88.75 115 SER A N 1
ATOM 889 C CA . SER A 1 115 ? -2.439 5.848 17.417 1.00 88.75 115 SER A CA 1
ATOM 890 C C . SER A 1 115 ? -1.272 6.534 16.700 1.00 88.75 115 SER A C 1
ATOM 892 O O . SER A 1 115 ? -0.501 5.863 16.007 1.00 88.75 115 SER A O 1
ATOM 894 N N . PRO A 1 116 ? -1.033 7.838 16.935 1.00 89.00 116 PRO A N 1
ATOM 895 C CA . PRO A 1 116 ? 0.136 8.533 16.387 1.00 89.00 116 PRO A CA 1
ATOM 896 C C . PRO A 1 116 ? 1.472 7.863 16.748 1.00 89.00 116 PRO A C 1
ATOM 898 O O . PRO A 1 116 ? 2.408 7.854 15.952 1.00 89.00 116 PRO A O 1
ATOM 901 N N . ARG A 1 117 ? 1.557 7.232 17.930 1.00 90.88 117 ARG A N 1
ATOM 902 C CA . ARG A 1 117 ? 2.736 6.455 18.354 1.00 90.88 117 ARG A CA 1
ATOM 903 C C . ARG A 1 117 ? 2.955 5.218 17.477 1.00 90.88 117 ARG A C 1
ATOM 905 O O . ARG A 1 117 ? 4.092 4.922 17.123 1.00 90.88 117 ARG A O 1
ATOM 912 N N . ARG A 1 118 ? 1.877 4.514 17.104 1.00 89.81 118 ARG A N 1
ATOM 913 C CA . ARG A 1 118 ? 1.927 3.374 16.171 1.00 89.81 118 ARG A CA 1
ATOM 914 C C . ARG A 1 118 ? 2.350 3.825 14.777 1.00 89.81 118 ARG A C 1
ATOM 916 O O . ARG A 1 118 ? 3.220 3.198 14.182 1.00 89.81 118 ARG A O 1
ATOM 923 N N . GLU A 1 119 ? 1.828 4.955 14.308 1.00 90.75 119 GLU A N 1
ATOM 924 C CA . GLU A 1 119 ? 2.250 5.542 13.034 1.00 90.75 119 GLU A CA 1
ATOM 925 C C . GLU A 1 119 ? 3.751 5.867 13.028 1.00 90.75 119 GLU A C 1
ATOM 927 O O . GLU A 1 119 ? 4.465 5.522 12.084 1.00 90.75 119 GLU A O 1
ATOM 932 N N . GLN A 1 120 ? 4.261 6.465 14.108 1.00 91.44 120 GLN A N 1
ATOM 933 C CA . GLN A 1 120 ? 5.683 6.776 14.230 1.00 91.44 120 GLN A CA 1
ATOM 934 C C . GLN A 1 120 ? 6.552 5.512 14.286 1.00 91.44 120 GLN A C 1
ATOM 936 O O . GLN A 1 120 ? 7.565 5.438 13.588 1.00 91.44 120 GLN A O 1
ATOM 941 N N . ALA A 1 121 ? 6.140 4.492 15.043 1.00 92.56 121 ALA A N 1
ATOM 942 C CA . ALA A 1 121 ? 6.832 3.206 15.081 1.00 92.56 121 ALA A CA 1
ATOM 943 C C . ALA A 1 121 ? 6.889 2.547 13.690 1.00 92.56 121 ALA A C 1
ATOM 945 O O . ALA A 1 121 ? 7.931 2.026 13.294 1.00 92.56 121 ALA A O 1
ATOM 946 N N . LEU A 1 122 ? 5.811 2.635 12.903 1.00 92.38 122 LEU A N 1
ATOM 947 C CA . LEU A 1 122 ? 5.784 2.123 11.533 1.00 92.38 122 LEU A CA 1
ATOM 948 C C . LEU A 1 122 ? 6.731 2.895 10.609 1.00 92.38 122 LEU A C 1
ATOM 950 O O . LEU A 1 122 ? 7.388 2.294 9.761 1.00 92.38 122 LEU A O 1
ATOM 954 N N . ARG A 1 123 ? 6.820 4.223 10.753 1.00 92.19 123 ARG A N 1
ATOM 955 C CA . ARG A 1 123 ? 7.798 5.038 10.009 1.00 92.19 123 ARG A CA 1
ATOM 956 C C . ARG A 1 123 ? 9.230 4.647 10.361 1.00 92.19 123 ARG A C 1
ATOM 958 O O . ARG A 1 123 ? 10.037 4.480 9.454 1.00 92.19 123 ARG A O 1
ATOM 965 N N . MET A 1 124 ? 9.529 4.445 11.644 1.00 93.44 124 MET A N 1
ATOM 966 C CA . MET A 1 124 ? 10.849 3.982 12.082 1.00 93.44 124 MET A CA 1
ATOM 967 C C . MET A 1 124 ? 11.179 2.604 11.514 1.00 93.44 124 MET A C 1
ATOM 969 O O . MET A 1 124 ? 12.242 2.434 10.923 1.00 93.44 124 MET A O 1
ATOM 973 N N . LEU A 1 125 ? 10.253 1.646 11.616 1.00 92.50 125 LEU A N 1
ATOM 974 C CA . LEU A 1 125 ? 10.411 0.317 11.028 1.00 92.50 125 LEU A CA 1
ATOM 975 C C . LEU A 1 125 ? 10.667 0.402 9.518 1.00 92.50 125 LEU A C 1
ATOM 977 O O . LEU A 1 125 ? 11.553 -0.276 9.003 1.00 92.50 125 LEU A O 1
ATOM 981 N N . ALA A 1 126 ? 9.931 1.259 8.810 1.00 92.44 126 ALA A N 1
ATOM 982 C CA . ALA A 1 126 ? 10.105 1.469 7.379 1.00 92.44 126 ALA A CA 1
ATOM 983 C C . ALA A 1 126 ? 11.491 2.037 7.029 1.00 92.44 126 ALA A C 1
ATOM 985 O O . ALA A 1 126 ? 12.133 1.550 6.099 1.00 92.44 126 ALA A O 1
ATOM 986 N N . THR A 1 127 ? 11.982 3.014 7.795 1.00 9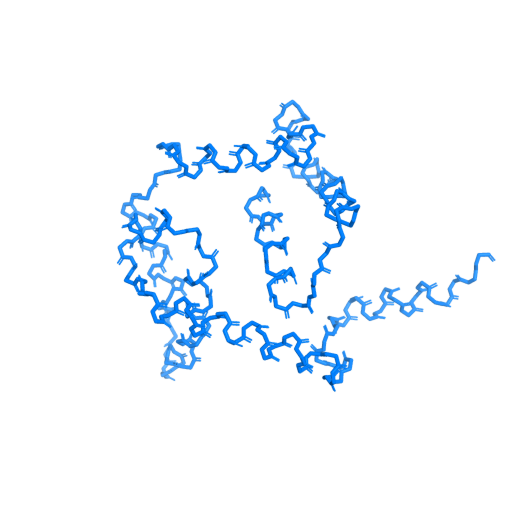2.81 127 THR A N 1
ATOM 987 C CA . THR A 1 127 ? 13.336 3.566 7.639 1.00 92.81 127 THR A CA 1
ATOM 988 C C . THR A 1 127 ? 14.406 2.512 7.913 1.00 92.81 127 THR A C 1
ATOM 990 O O . THR A 1 127 ? 15.302 2.333 7.092 1.00 92.81 127 THR A O 1
ATOM 993 N N . LEU A 1 128 ? 14.287 1.765 9.016 1.00 92.81 128 LEU A N 1
ATOM 994 C CA . LEU A 1 128 ? 15.211 0.679 9.356 1.00 92.81 128 LEU A CA 1
ATOM 995 C C . LEU A 1 128 ? 15.243 -0.388 8.260 1.00 92.81 128 LEU A C 1
ATOM 997 O O . LEU A 1 128 ? 16.317 -0.770 7.802 1.00 92.81 128 LEU A O 1
ATOM 1001 N N . THR A 1 129 ? 14.071 -0.811 7.779 1.00 90.12 129 THR A N 1
ATOM 1002 C CA . THR A 1 129 ? 13.956 -1.782 6.681 1.00 90.12 129 THR A CA 1
ATOM 1003 C C . THR A 1 129 ? 14.659 -1.269 5.431 1.00 90.12 129 THR A C 1
ATOM 1005 O O . THR A 1 129 ? 15.444 -1.994 4.830 1.00 90.12 129 THR A O 1
ATOM 1008 N N . ARG A 1 130 ? 14.452 -0.001 5.069 1.00 90.56 130 ARG A N 1
ATOM 1009 C CA . ARG A 1 130 ? 15.055 0.616 3.882 1.00 90.56 130 ARG A CA 1
ATOM 1010 C C . ARG A 1 130 ? 16.583 0.660 3.935 1.00 90.56 130 ARG A C 1
ATOM 1012 O O . ARG A 1 130 ? 17.224 0.504 2.901 1.00 90.56 130 ARG A O 1
ATOM 1019 N N . VAL A 1 131 ? 17.157 0.871 5.119 1.00 91.00 131 VAL A N 1
ATOM 1020 C CA . VAL A 1 131 ? 18.614 0.914 5.330 1.00 91.00 131 VAL A CA 1
ATOM 1021 C C . VAL A 1 131 ? 19.212 -0.492 5.410 1.00 91.00 131 VAL A C 1
ATOM 1023 O O . VAL A 1 131 ? 20.289 -0.732 4.873 1.00 91.00 131 VAL A O 1
ATOM 1026 N N . ALA A 1 132 ? 18.509 -1.439 6.033 1.00 89.62 132 ALA A N 1
ATOM 1027 C CA . ALA A 1 132 ? 18.981 -2.813 6.188 1.00 89.62 132 ALA A CA 1
ATOM 1028 C C . ALA A 1 132 ? 18.845 -3.642 4.898 1.00 89.62 132 ALA A C 1
ATOM 1030 O O . ALA A 1 132 ? 19.675 -4.504 4.619 1.00 89.62 132 ALA A O 1
ATOM 1031 N N . LEU A 1 133 ? 17.814 -3.388 4.086 1.00 87.31 133 LEU A N 1
ATOM 1032 C CA . LEU A 1 133 ? 17.494 -4.200 2.911 1.00 87.31 133 LEU A CA 1
ATOM 1033 C C . LEU A 1 133 ? 18.627 -4.264 1.861 1.00 87.31 133 LEU A C 1
ATOM 1035 O O . LEU A 1 133 ? 18.860 -5.354 1.342 1.00 87.31 133 LEU A O 1
ATOM 1039 N N . PRO A 1 134 ? 19.364 -3.182 1.536 1.00 86.62 134 PRO A N 1
ATOM 1040 C CA . PRO A 1 134 ? 20.531 -3.250 0.650 1.00 86.62 134 PRO A CA 1
ATOM 1041 C C . PRO A 1 134 ? 21.653 -4.165 1.155 1.00 86.62 134 PRO A C 1
ATOM 1043 O O . PRO A 1 134 ? 22.361 -4.745 0.334 1.00 86.62 134 PRO A O 1
ATOM 1046 N N . LEU A 1 135 ? 21.792 -4.307 2.478 1.00 86.69 135 LEU A N 1
ATOM 1047 C CA . LEU A 1 135 ? 22.786 -5.169 3.127 1.00 86.69 135 LEU A CA 1
ATOM 1048 C C . LEU A 1 135 ? 22.323 -6.631 3.202 1.00 86.69 135 LEU A C 1
ATOM 1050 O O . LEU A 1 135 ? 23.134 -7.533 3.405 1.00 86.69 135 LEU A O 1
ATOM 1054 N N . ALA A 1 136 ? 21.022 -6.882 3.027 1.00 84.19 136 ALA A N 1
ATOM 1055 C CA . ALA A 1 136 ? 20.476 -8.226 3.058 1.00 84.19 136 ALA A CA 1
ATOM 1056 C C . ALA A 1 136 ? 20.962 -9.046 1.845 1.00 84.19 136 ALA A C 1
ATOM 1058 O O . ALA A 1 136 ? 20.928 -8.562 0.702 1.00 84.19 136 ALA A O 1
ATOM 1059 N N . PRO A 1 137 ? 21.340 -10.321 2.050 1.00 82.62 137 PRO A N 1
ATOM 1060 C CA . PRO A 1 137 ? 21.722 -11.202 0.960 1.00 82.62 137 PRO A CA 1
ATOM 1061 C C . PRO A 1 137 ? 20.631 -11.277 -0.113 1.00 82.62 137 PRO A C 1
ATOM 1063 O O . PRO A 1 137 ? 19.428 -11.269 0.176 1.00 82.62 137 PRO A O 1
ATOM 1066 N N . ALA A 1 138 ? 21.036 -11.445 -1.375 1.00 74.38 138 ALA A N 1
ATOM 1067 C CA . ALA A 1 138 ? 20.092 -11.615 -2.483 1.00 74.38 138 ALA A CA 1
ATOM 1068 C C . ALA A 1 138 ? 19.105 -12.774 -2.237 1.00 74.38 138 ALA A C 1
ATOM 1070 O O . ALA A 1 138 ? 17.981 -12.724 -2.742 1.00 74.38 138 ALA A O 1
ATOM 1071 N N . CYS A 1 139 ? 19.507 -13.769 -1.423 1.00 71.00 139 CYS A N 1
ATOM 1072 C CA . CYS A 1 139 ? 18.688 -14.910 -1.018 1.00 71.00 139 CYS A CA 1
ATOM 1073 C C . CYS A 1 139 ? 17.434 -14.559 -0.194 1.00 71.00 139 CYS A C 1
ATOM 1075 O O . CYS A 1 139 ? 16.475 -15.331 -0.206 1.00 71.00 139 CYS A O 1
ATOM 1077 N N . VAL A 1 140 ? 17.408 -13.382 0.425 1.00 74.50 140 VAL A N 1
ATOM 1078 C CA . VAL A 1 140 ? 16.269 -12.869 1.198 1.00 74.50 140 VAL A CA 1
ATOM 1079 C C . VAL A 1 140 ? 15.535 -11.776 0.420 1.00 74.50 140 VAL A C 1
ATOM 1081 O O . VAL A 1 140 ? 14.313 -11.694 0.453 1.00 74.50 140 VAL A O 1
ATOM 1084 N N . ARG A 1 141 ? 16.276 -10.953 -0.331 1.00 75.06 141 ARG A N 1
ATOM 1085 C CA . ARG A 1 141 ? 15.747 -9.736 -0.965 1.00 75.06 141 ARG A CA 1
ATOM 1086 C C . ARG A 1 141 ? 14.961 -9.960 -2.257 1.00 75.06 141 ARG A C 1
ATOM 1088 O O . ARG A 1 141 ? 14.041 -9.204 -2.548 1.00 75.06 141 ARG A O 1
ATOM 1095 N N . VAL A 1 142 ? 15.341 -10.946 -3.065 1.00 74.31 142 VAL A N 1
ATOM 1096 C CA . VAL A 1 142 ? 14.767 -11.130 -4.410 1.00 74.31 142 VAL A CA 1
ATOM 1097 C C . VAL A 1 142 ? 14.016 -12.447 -4.451 1.00 74.31 142 VAL A C 1
ATOM 1099 O O . VAL A 1 142 ? 14.600 -13.462 -4.105 1.00 74.31 142 VAL A O 1
ATOM 1102 N N . LEU A 1 143 ? 12.761 -12.491 -4.892 1.00 73.44 143 LEU A N 1
ATOM 1103 C CA . LEU A 1 143 ? 12.046 -13.767 -5.022 1.00 73.44 143 LEU A CA 1
ATOM 1104 C C . LEU A 1 143 ? 12.793 -14.719 -5.979 1.00 73.44 143 LEU A C 1
ATOM 1106 O O . LEU A 1 143 ? 13.355 -14.249 -6.971 1.00 73.44 143 LEU A O 1
ATOM 1110 N N . PRO A 1 144 ? 12.781 -16.048 -5.754 1.00 73.00 144 PRO A N 1
ATOM 1111 C CA . PRO A 1 144 ? 13.476 -16.997 -6.627 1.00 73.00 144 PRO A CA 1
ATOM 1112 C C . PRO A 1 144 ? 13.119 -16.833 -8.111 1.00 73.00 144 PRO A C 1
ATOM 1114 O O . PRO A 1 144 ? 14.002 -16.912 -8.962 1.00 73.00 144 PRO A O 1
ATOM 1117 N N . GLN A 1 145 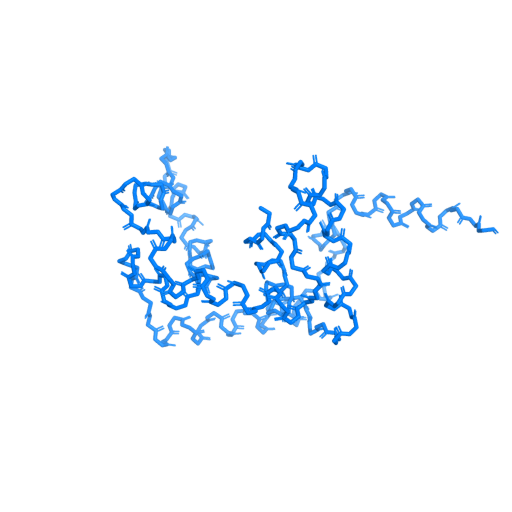? 11.854 -16.526 -8.415 1.00 75.00 145 GLN A N 1
ATOM 1118 C CA . GLN A 1 145 ? 11.382 -16.286 -9.782 1.00 75.00 145 GLN A CA 1
ATOM 1119 C C . GLN A 1 145 ? 11.965 -15.001 -10.384 1.00 75.00 145 GLN A C 1
ATOM 1121 O O . GLN A 1 145 ? 12.438 -15.015 -11.516 1.00 75.00 145 GLN A O 1
ATOM 1126 N N . ALA A 1 146 ? 12.027 -13.915 -9.607 1.00 73.38 146 ALA A N 1
ATOM 1127 C CA . ALA A 1 146 ? 12.659 -12.671 -10.038 1.00 73.38 146 ALA A CA 1
ATOM 1128 C C . ALA A 1 146 ? 14.171 -12.856 -10.259 1.00 73.38 146 ALA A C 1
ATOM 1130 O O . ALA A 1 146 ? 14.696 -12.410 -11.273 1.00 73.38 146 ALA A O 1
ATOM 1131 N N . ARG A 1 147 ? 14.865 -13.623 -9.401 1.00 73.62 147 ARG A N 1
ATOM 1132 C CA . ARG A 1 147 ? 16.284 -13.969 -9.626 1.00 73.62 147 ARG A CA 1
ATOM 1133 C C . ARG A 1 147 ? 16.486 -14.770 -10.902 1.00 73.62 147 ARG A C 1
ATOM 1135 O O . ARG A 1 147 ? 17.476 -14.568 -11.596 1.00 73.62 147 ARG A O 1
ATOM 1142 N N . ARG A 1 148 ? 15.593 -15.723 -11.188 1.00 76.19 148 ARG A N 1
ATOM 1143 C CA . ARG A 1 148 ? 15.643 -16.529 -12.416 1.00 76.19 148 ARG A CA 1
ATOM 1144 C C . ARG A 1 148 ? 15.438 -15.648 -13.646 1.00 76.19 148 ARG A C 1
ATOM 1146 O O . ARG A 1 148 ? 16.229 -15.762 -14.574 1.00 76.19 148 ARG A O 1
ATOM 1153 N N . ALA A 1 149 ? 14.469 -14.733 -13.612 1.00 77.56 149 ALA A N 1
ATOM 1154 C CA . ALA A 1 149 ? 14.232 -13.767 -14.683 1.00 77.56 149 ALA A CA 1
ATOM 1155 C C . ALA A 1 149 ? 15.426 -12.817 -14.887 1.00 77.56 149 ALA A C 1
ATOM 1157 O O . ALA A 1 149 ? 15.888 -12.660 -16.010 1.00 77.56 149 ALA A O 1
ATOM 1158 N N . GLU A 1 150 ? 16.000 -12.259 -13.816 1.00 80.06 150 GLU A N 1
ATOM 1159 C CA . GLU A 1 150 ? 17.205 -11.417 -13.894 1.00 80.06 150 GLU A CA 1
ATOM 1160 C C . GLU A 1 150 ? 18.409 -12.183 -14.459 1.00 80.06 150 GLU A C 1
ATOM 1162 O O . GLU A 1 150 ? 19.163 -11.651 -15.273 1.00 80.06 150 GLU A O 1
ATOM 1167 N N . ARG A 1 151 ? 18.598 -13.446 -14.055 1.00 78.94 151 ARG A N 1
ATOM 1168 C CA . ARG A 1 151 ? 19.657 -14.312 -14.595 1.00 78.94 151 ARG A CA 1
ATOM 1169 C C . ARG A 1 151 ? 19.427 -14.639 -16.070 1.00 78.94 151 ARG A C 1
ATOM 1171 O O . ARG A 1 151 ? 20.389 -14.632 -16.827 1.00 78.94 151 ARG A O 1
ATOM 1178 N N . ALA A 1 152 ? 18.187 -14.910 -16.475 1.00 79.69 152 ALA A N 1
ATOM 1179 C CA . ALA A 1 152 ? 17.829 -15.167 -17.870 1.00 79.69 152 ALA A CA 1
ATOM 1180 C C . ALA A 1 152 ? 18.029 -13.919 -18.747 1.00 79.69 152 ALA A C 1
ATOM 1182 O O . ALA A 1 152 ? 18.623 -14.014 -19.819 1.00 79.69 152 ALA A O 1
ATOM 1183 N N . ALA A 1 153 ? 17.636 -12.743 -18.248 1.00 79.81 153 ALA A N 1
ATOM 1184 C CA . ALA A 1 153 ? 17.844 -11.462 -18.918 1.00 79.81 153 ALA A CA 1
ATOM 1185 C C . ALA A 1 153 ? 19.335 -11.119 -19.075 1.00 79.81 153 ALA A C 1
ATOM 1187 O O . ALA A 1 153 ? 19.739 -10.619 -20.115 1.00 79.81 153 ALA A O 1
ATOM 1188 N N . ARG A 1 154 ? 20.178 -11.437 -18.079 1.00 78.94 154 ARG A N 1
ATOM 1189 C CA . ARG A 1 154 ? 21.643 -11.265 -18.175 1.00 78.94 154 ARG A CA 1
ATOM 1190 C C . ARG A 1 154 ? 22.322 -12.257 -19.127 1.00 78.94 154 ARG A C 1
ATOM 1192 O O . ARG A 1 154 ? 23.415 -11.973 -19.597 1.00 78.94 154 ARG A O 1
ATOM 1199 N N . ARG A 1 155 ? 21.718 -13.428 -19.359 1.00 75.75 155 ARG A N 1
ATOM 1200 C CA . ARG A 1 155 ? 22.250 -14.496 -20.228 1.00 75.75 155 ARG A CA 1
ATOM 1201 C C . ARG A 1 155 ? 21.800 -14.396 -21.681 1.00 75.75 155 ARG A C 1
ATOM 1203 O O . ARG A 1 155 ? 22.310 -15.150 -22.496 1.00 75.75 155 ARG A O 1
ATOM 1210 N N . SER A 1 156 ? 20.860 -13.509 -21.990 1.00 56.06 156 SER A N 1
ATOM 1211 C CA . SER A 1 156 ? 20.439 -13.233 -23.361 1.00 56.06 156 SER A CA 1
ATOM 1212 C C . SER A 1 156 ? 21.159 -11.964 -23.823 1.00 56.06 156 SER A C 1
ATOM 1214 O O . SER A 1 156 ? 20.657 -10.871 -23.547 1.00 56.06 156 SER A O 1
ATOM 1216 N N . PRO A 1 157 ? 22.356 -12.056 -24.438 1.00 52.19 157 PRO A N 1
ATOM 1217 C CA . PRO A 1 157 ? 22.898 -10.909 -25.145 1.00 52.19 157 PRO A CA 1
ATOM 1218 C C . PRO A 1 157 ? 21.934 -10.580 -26.289 1.00 52.19 157 PRO A C 1
ATOM 1220 O O . PRO A 1 157 ? 21.397 -11.483 -26.933 1.00 52.19 157 PRO A O 1
ATOM 1223 N N . ARG A 1 158 ? 21.652 -9.288 -26.452 1.00 46.97 158 ARG A N 1
ATOM 1224 C CA . ARG A 1 158 ? 20.993 -8.770 -27.651 1.00 46.97 158 ARG A CA 1
ATOM 1225 C C . ARG A 1 158 ? 21.851 -9.029 -28.878 1.00 46.97 158 ARG A C 1
ATOM 1227 O O . ARG A 1 158 ? 23.090 -8.943 -28.723 1.00 46.97 158 ARG A O 1
#

Foldseek 3Di:
DLVVLVLVQVLCVQAAHNDDPVRNFVSLVVVVVVCVVVVNDPVPRQPTPVSSVVVVVCCLPDCVDACDPVNLVVLCCVLQPPDPDCVSVVCNVVSLVVLLSDDPSVCVRSVHDDDPVSNVVSSVNRVVSNVCQVVDPPVPNAPPVRVVVVVVVVVDDD

Sequence (158 aa):
HATLVDTALGVYQRFVRPLSPAARVAYYEESKRVARLLGIPERLIPRTLGAFDTYMRRMIASDVLTVGPVGRDVASSILRPPFAFGLGVALRPLNFVTVGLLPPALHDRFGLAWSPRREQALRMLATLTRVALPLAPACVRVLPQARRAERAARRSPR

Radius of gyration: 18.45 Å; chains: 1; bounding box: 43×35×47 Å

Secondary structure (DSSP, 8-state):
-HHHHHHHHHHIIIII-PPPHHHHHHHHHHHHHHHHHTT--GGGS-SSHHHHHHHHHHHHHSTTS---HHHHHHHHHHHS---STTHHHHTHHHHHHHHHTS-HHHHHHTT----HHHHHHHHHHHHHHHHHGGGS-HHHHS-HHHHHHHHHHHH---